Protein AF-A0A2W5FV38-F1 (afdb_monomer_lite)

Foldseek 3Di:
DDDDDDDDDDDDDDDDDDDDDPDDDPDDDDPPLPDFQQPLWLDRPFDFQWPDPQKGWGWTDDPRWIKIWIHGPRSFTQWIWIQDQQFIDTDPGTDHDPVQEAEEECPDPVVVQLVVLQVDVDPQQWRKHFTDDDQFWTWIFIGHVVRHTRHIYIHGHNDNDDDD

Radius of gyration: 24.37 Å; chains: 1; bounding box: 68×64×48 Å

pLDDT: mean 81.29, std 19.76, range [34.5, 98.69]

Secondary structure (DSSP, 8-state):
------------------------PPPPPPPGGG--TTTT-SS-SS----S-SSEEEEEEEETTEEEEEEEETTS-EEEEEEE-SS-EEEES-SSS-GGGEEEEETTSHHHHHHHHHHHS--S-SSEEEEEEE-SSEEEEEEE-TTS-EEEEEEEESS------

Structure (mmCIF, N/CA/C/O backbone):
data_AF-A0A2W5FV38-F1
#
_entry.id   AF-A0A2W5FV38-F1
#
loop_
_atom_site.group_PDB
_atom_site.id
_atom_site.type_symbol
_atom_site.label_atom_id
_atom_site.label_alt_id
_atom_site.label_comp_id
_atom_site.label_asym_id
_atom_site.label_entity_id
_atom_site.label_seq_id
_atom_site.pdbx_PDB_ins_code
_atom_site.Cartn_x
_atom_site.Cartn_y
_atom_site.Cartn_z
_atom_site.occupancy
_atom_site.B_iso_or_equiv
_atom_site.auth_seq_id
_atom_site.auth_comp_id
_atom_site.auth_asym_id
_atom_site.auth_atom_id
_atom_site.pdbx_PDB_model_num
ATOM 1 N N . MET A 1 1 ? 56.198 50.495 -21.316 1.00 38.91 1 MET A N 1
ATOM 2 C CA . MET A 1 1 ? 54.731 50.546 -21.166 1.00 38.91 1 MET A CA 1
ATOM 3 C C . MET A 1 1 ? 54.315 49.241 -20.490 1.00 38.91 1 MET A C 1
ATOM 5 O O . MET A 1 1 ? 54.453 48.222 -21.137 1.00 38.91 1 MET A O 1
ATOM 9 N N . PHE A 1 2 ? 53.984 49.297 -19.185 1.00 37.59 2 PHE A N 1
ATOM 10 C CA . PHE A 1 2 ? 53.065 48.418 -18.416 1.00 37.59 2 PHE A CA 1
ATOM 11 C C . PHE A 1 2 ? 53.156 46.868 -18.604 1.00 37.59 2 PHE A C 1
ATOM 13 O O . PHE A 1 2 ? 52.979 46.387 -19.708 1.00 37.59 2 PHE A O 1
ATOM 20 N N . HIS A 1 3 ? 53.371 45.976 -17.619 1.00 34.50 3 HIS A N 1
ATOM 21 C CA . HIS A 1 3 ? 52.948 45.906 -16.208 1.00 34.50 3 HIS A CA 1
ATOM 22 C C . HIS A 1 3 ? 53.857 44.990 -15.350 1.00 34.5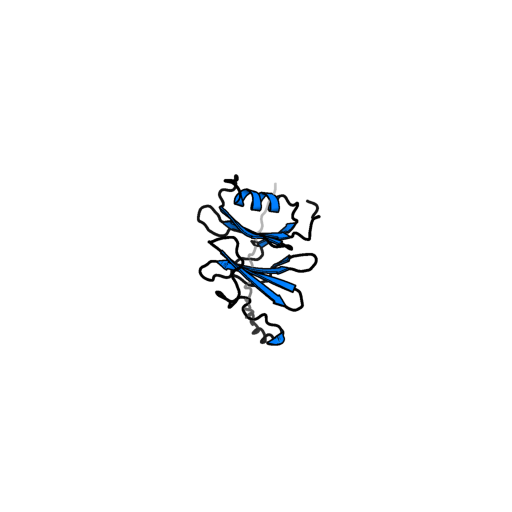0 3 HIS A C 1
ATOM 24 O O . HIS A 1 3 ? 54.508 44.074 -15.844 1.00 34.50 3 HIS A O 1
ATOM 30 N N . ARG A 1 4 ? 53.820 45.246 -14.036 1.00 45.25 4 ARG A N 1
ATOM 31 C CA . ARG A 1 4 ? 54.406 44.500 -12.909 1.00 45.25 4 ARG A CA 1
ATOM 32 C C . ARG A 1 4 ? 53.399 43.456 -12.393 1.00 45.25 4 ARG A C 1
ATOM 34 O O . ARG A 1 4 ? 52.224 43.787 -12.328 1.00 45.25 4 ARG A O 1
ATOM 41 N N . PHE A 1 5 ? 53.866 42.310 -11.897 1.00 41.94 5 PHE A N 1
ATOM 42 C CA . PHE A 1 5 ? 53.181 41.465 -10.894 1.00 41.94 5 PHE A CA 1
ATOM 43 C C . PHE A 1 5 ? 54.296 40.802 -10.057 1.00 41.94 5 PHE A C 1
ATOM 45 O O . PHE A 1 5 ? 55.012 39.957 -10.576 1.00 41.94 5 PHE A O 1
ATOM 52 N N . ALA A 1 6 ? 54.742 41.314 -8.902 1.00 43.03 6 ALA A N 1
ATOM 53 C CA . ALA A 1 6 ? 54.067 41.502 -7.609 1.00 43.03 6 ALA A CA 1
ATOM 54 C C . ALA A 1 6 ? 53.452 40.192 -7.088 1.00 43.03 6 ALA A C 1
ATOM 56 O O . ALA A 1 6 ? 52.459 39.709 -7.621 1.00 43.03 6 ALA A O 1
ATOM 57 N N . GLY A 1 7 ? 54.130 39.611 -6.095 1.00 40.19 7 GLY A N 1
ATOM 58 C CA . GLY A 1 7 ? 53.905 38.263 -5.591 1.00 40.19 7 GLY A CA 1
ATOM 59 C C . GLY A 1 7 ? 52.636 38.081 -4.766 1.00 40.19 7 GLY A C 1
ATOM 60 O O . GLY A 1 7 ? 51.985 39.036 -4.352 1.00 40.19 7 GLY A O 1
ATOM 61 N N . LEU A 1 8 ? 52.335 36.814 -4.494 1.00 41.38 8 LEU A N 1
ATOM 62 C CA . LEU A 1 8 ? 51.291 36.412 -3.570 1.00 41.38 8 LEU A CA 1
ATOM 63 C C . LEU A 1 8 ? 51.889 35.439 -2.548 1.00 41.38 8 LEU A C 1
ATOM 65 O O . LEU A 1 8 ? 52.277 34.321 -2.881 1.00 41.38 8 LEU A O 1
ATOM 69 N N . LEU A 1 9 ? 51.983 35.915 -1.305 1.00 45.41 9 LEU A N 1
ATOM 70 C CA . LEU A 1 9 ? 52.169 35.105 -0.106 1.00 45.41 9 LEU A CA 1
ATOM 71 C C . LEU A 1 9 ? 50.986 34.135 0.023 1.00 45.41 9 LEU A C 1
ATOM 73 O O . LEU A 1 9 ? 49.838 34.573 0.051 1.00 45.41 9 LEU A O 1
ATOM 77 N N . VAL A 1 10 ? 51.259 32.841 0.173 1.00 46.66 10 VAL A N 1
ATOM 78 C CA . VAL A 1 10 ? 50.261 31.859 0.614 1.00 46.66 10 VAL A CA 1
ATOM 79 C C . VAL A 1 10 ? 50.486 31.613 2.102 1.00 46.66 10 VAL A C 1
ATOM 81 O O . VAL A 1 10 ? 51.458 30.975 2.498 1.00 46.66 10 VAL A O 1
ATOM 84 N N . ALA A 1 11 ? 49.600 32.164 2.930 1.00 47.91 11 ALA A N 1
ATOM 85 C CA . ALA A 1 11 ? 49.527 31.856 4.351 1.00 47.91 11 ALA A CA 1
ATOM 86 C C . ALA A 1 11 ? 48.720 30.559 4.541 1.00 47.91 11 ALA A C 1
ATOM 88 O O . ALA A 1 11 ? 47.539 30.506 4.200 1.00 47.91 11 ALA A O 1
ATOM 89 N N . LEU A 1 12 ? 49.362 29.511 5.069 1.00 44.03 12 LEU A N 1
ATOM 90 C CA . LEU A 1 12 ? 48.689 28.287 5.511 1.00 44.03 12 LEU A CA 1
ATOM 91 C C . LEU A 1 12 ? 47.905 28.565 6.803 1.00 44.03 12 LEU A C 1
ATOM 93 O O . LEU A 1 12 ? 48.498 28.814 7.852 1.00 44.03 12 LEU A O 1
ATOM 97 N N . LEU A 1 13 ? 46.578 28.468 6.732 1.00 57.91 13 LEU A N 1
ATOM 98 C CA . LEU A 1 13 ? 45.684 28.432 7.888 1.00 57.91 13 LEU A CA 1
ATOM 99 C C . LEU A 1 13 ? 45.357 26.963 8.211 1.00 57.91 13 LEU A C 1
ATOM 101 O O . LEU A 1 13 ? 44.629 26.305 7.471 1.00 57.91 13 LEU A O 1
ATOM 105 N N . VAL A 1 14 ? 45.909 26.440 9.307 1.00 51.47 14 VAL A N 1
ATOM 106 C CA . VAL A 1 14 ? 45.596 25.098 9.824 1.00 51.47 14 VAL A CA 1
ATOM 107 C C . VAL A 1 14 ? 44.325 25.183 10.677 1.00 51.47 14 VAL A C 1
ATOM 109 O O . VAL A 1 14 ? 44.361 25.604 11.834 1.00 51.47 14 VAL A O 1
ATOM 112 N N . CYS A 1 15 ? 43.184 24.800 10.102 1.00 44.09 15 CYS A N 1
ATOM 113 C CA . CYS A 1 15 ? 41.926 24.654 10.837 1.00 44.09 15 CYS A CA 1
ATOM 114 C C . CYS A 1 15 ? 41.937 23.363 11.666 1.00 44.09 15 CYS A C 1
ATOM 116 O O . CYS A 1 15 ? 42.022 22.260 11.130 1.00 44.09 15 CYS A O 1
ATOM 118 N N . HIS A 1 16 ? 41.822 23.513 12.984 1.00 45.34 16 HIS A N 1
ATOM 119 C CA . HIS A 1 16 ? 41.646 22.420 13.933 1.00 45.34 16 HIS A CA 1
ATOM 120 C C . HIS A 1 16 ? 40.208 21.889 13.837 1.00 45.34 16 HIS A C 1
ATOM 122 O O . HIS A 1 16 ? 39.261 22.577 14.216 1.00 45.34 16 HIS A O 1
ATOM 128 N N . GLY A 1 17 ? 40.031 20.675 13.312 1.00 48.03 17 GLY A N 1
ATOM 129 C CA . GLY A 1 17 ? 38.730 20.008 13.256 1.00 48.03 17 GLY A CA 1
ATOM 130 C C . GLY A 1 17 ? 38.333 19.448 14.622 1.00 48.03 17 GLY A C 1
ATOM 131 O O . GLY A 1 17 ? 38.844 18.412 15.036 1.00 48.03 17 GLY A O 1
ATOM 132 N N . ALA A 1 18 ? 37.411 20.112 15.319 1.00 55.62 18 ALA A N 1
ATOM 133 C CA . ALA A 1 18 ? 36.721 19.526 16.464 1.00 55.62 18 ALA A CA 1
ATOM 134 C C . ALA A 1 18 ? 35.636 18.564 15.951 1.00 55.62 18 ALA A C 1
ATOM 136 O O . ALA A 1 18 ? 34.647 18.988 15.354 1.00 55.62 18 ALA A O 1
ATOM 137 N N . ALA A 1 19 ? 35.831 17.262 16.159 1.00 53.38 19 ALA A N 1
ATOM 138 C CA . ALA A 1 19 ? 34.822 16.250 15.876 1.00 53.38 19 ALA A CA 1
ATOM 139 C C . ALA A 1 19 ? 33.674 16.368 16.894 1.00 53.38 19 ALA A C 1
ATOM 141 O O . ALA A 1 19 ? 33.836 16.029 18.066 1.00 53.38 19 ALA A O 1
ATOM 142 N N . LEU A 1 20 ? 32.509 16.851 16.457 1.00 57.91 20 LEU A N 1
ATOM 143 C CA . LEU A 1 20 ? 31.278 16.767 17.241 1.00 57.91 20 LEU A CA 1
ATOM 144 C C . LEU A 1 20 ? 30.735 15.338 17.132 1.00 57.91 20 LEU A C 1
ATOM 146 O O . LEU A 1 20 ? 30.178 14.951 16.107 1.00 57.91 20 LEU A O 1
ATOM 150 N N . ALA A 1 21 ? 30.907 14.549 18.191 1.00 50.22 21 ALA A N 1
ATOM 151 C CA . ALA A 1 21 ? 30.219 13.275 18.341 1.00 50.22 21 ALA A CA 1
ATOM 152 C C . ALA A 1 21 ? 28.703 13.534 18.431 1.00 50.22 21 ALA A C 1
ATOM 154 O O . ALA A 1 21 ? 28.215 14.087 19.416 1.00 50.22 21 ALA A O 1
ATOM 155 N N . GLN A 1 22 ? 27.952 13.161 17.393 1.00 52.34 22 GLN A N 1
ATOM 156 C CA . GLN A 1 22 ? 26.490 13.187 17.413 1.00 52.34 22 GLN A CA 1
ATOM 157 C C . GLN A 1 22 ? 25.994 12.103 18.378 1.00 52.34 22 GLN A C 1
ATOM 159 O O . GLN A 1 22 ? 26.038 10.913 18.077 1.00 52.34 22 GLN A O 1
ATOM 164 N N . GLN A 1 23 ? 25.538 12.517 19.560 1.00 52.28 23 GLN A N 1
ATOM 165 C CA . GLN A 1 23 ? 24.845 11.641 20.500 1.00 52.28 23 GLN A CA 1
ATOM 166 C C . GLN A 1 23 ? 23.485 11.251 19.912 1.00 52.28 23 GLN A C 1
ATOM 168 O O . GLN A 1 23 ? 22.560 12.058 19.862 1.00 52.28 23 GLN A O 1
ATOM 173 N N . SER A 1 24 ? 23.345 10.001 19.479 1.00 62.03 24 SER A N 1
ATOM 174 C CA . SER A 1 24 ? 22.039 9.398 19.222 1.00 62.03 24 SER A CA 1
ATOM 175 C C . SER A 1 24 ? 21.343 9.157 20.563 1.00 62.03 24 SER A C 1
ATOM 177 O O . SER A 1 24 ? 21.722 8.247 21.304 1.00 62.03 24 SER A O 1
ATOM 179 N N . SER A 1 25 ? 20.350 9.973 20.914 1.00 68.94 25 SER A N 1
ATOM 180 C CA . SER A 1 25 ? 19.489 9.674 22.060 1.00 68.94 25 SER A CA 1
ATOM 181 C C . SER A 1 25 ? 18.699 8.387 21.782 1.00 68.94 25 SER A C 1
ATOM 183 O O . SER A 1 25 ? 18.132 8.262 20.693 1.00 68.94 25 SER A O 1
ATOM 185 N N . PRO A 1 26 ? 18.625 7.430 22.725 1.00 61.47 26 PRO A N 1
ATOM 186 C CA . PRO A 1 26 ? 17.725 6.296 22.570 1.00 61.47 26 PRO A CA 1
ATOM 187 C C . PRO A 1 26 ? 16.281 6.813 22.545 1.00 61.47 26 PRO A C 1
ATOM 189 O O . PRO A 1 26 ? 15.885 7.593 23.415 1.00 61.47 26 PRO A O 1
ATOM 192 N N . LEU A 1 27 ? 15.493 6.397 21.547 1.00 67.81 27 LEU A N 1
ATOM 193 C CA . LEU A 1 27 ? 14.051 6.644 21.546 1.00 67.81 27 LEU A CA 1
ATOM 194 C C . LEU A 1 27 ? 13.464 6.030 22.825 1.00 67.81 27 LEU A C 1
ATOM 196 O O . LEU A 1 27 ? 13.622 4.834 23.073 1.00 67.81 27 LEU A O 1
ATOM 200 N N . ALA A 1 28 ? 12.796 6.850 23.638 1.00 69.81 28 ALA A N 1
ATOM 201 C CA . ALA A 1 28 ? 12.066 6.366 24.802 1.00 69.81 28 ALA A CA 1
ATOM 202 C C . ALA A 1 28 ? 11.016 5.317 24.372 1.00 69.81 28 ALA A C 1
ATOM 204 O O . ALA A 1 28 ? 10.413 5.476 23.303 1.00 69.81 28 ALA A O 1
ATOM 205 N N . PRO A 1 29 ? 10.759 4.268 25.179 1.00 64.19 29 PRO A N 1
ATOM 206 C CA . PRO A 1 29 ? 9.732 3.281 24.868 1.00 64.19 29 PRO A CA 1
ATOM 207 C C . PRO A 1 29 ? 8.372 3.954 24.650 1.00 64.19 29 PRO A C 1
ATOM 209 O O . PRO A 1 29 ? 7.879 4.686 25.511 1.00 64.19 29 PRO A O 1
ATOM 212 N N . VAL A 1 30 ? 7.757 3.708 23.492 1.00 61.72 30 VAL A N 1
ATOM 213 C CA . VAL A 1 30 ? 6.392 4.161 23.212 1.00 61.72 30 VAL A CA 1
ATOM 214 C C . VAL A 1 30 ? 5.444 3.394 24.148 1.00 61.72 30 VAL A C 1
ATOM 216 O O . VAL A 1 30 ? 5.518 2.165 24.186 1.00 61.72 30 VAL A O 1
ATOM 219 N N . PRO A 1 31 ? 4.561 4.069 24.913 1.00 61.84 31 PRO A N 1
ATOM 220 C CA . PRO A 1 31 ? 3.597 3.394 25.781 1.00 61.84 31 PRO A CA 1
ATOM 221 C C . PRO A 1 31 ? 2.793 2.341 25.007 1.00 61.84 31 PRO A C 1
ATOM 223 O O . PRO A 1 31 ? 2.376 2.612 23.882 1.00 61.84 31 PRO A O 1
ATOM 226 N N . ALA A 1 32 ? 2.541 1.170 25.603 1.00 61.38 3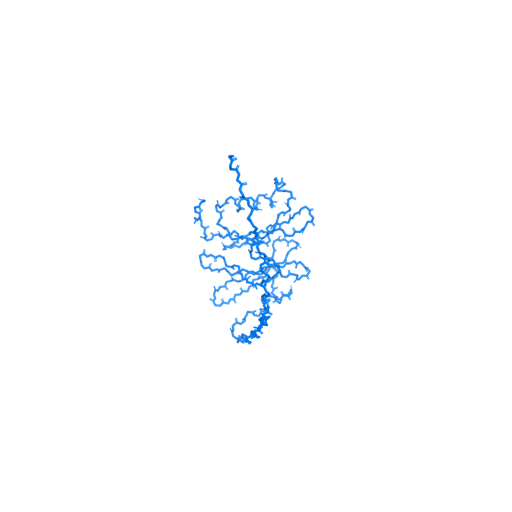2 ALA A N 1
ATOM 227 C CA . ALA A 1 32 ? 1.851 0.051 24.942 1.00 61.38 32 ALA A CA 1
ATOM 228 C C . ALA A 1 32 ? 0.456 0.423 24.401 1.00 61.38 32 ALA A C 1
ATOM 230 O O . ALA A 1 32 ? 0.031 -0.094 23.376 1.00 61.38 32 ALA A O 1
ATOM 231 N N . ASP A 1 33 ? -0.215 1.383 25.039 1.00 68.75 33 ASP A N 1
ATOM 232 C CA . ASP A 1 33 ? -1.497 1.932 24.585 1.00 68.75 33 ASP A CA 1
ATOM 233 C C . ASP A 1 33 ? -1.390 2.704 23.257 1.00 68.75 33 ASP A C 1
ATOM 235 O O . ASP A 1 33 ? -2.369 2.894 22.550 1.00 68.75 33 ASP A O 1
ATOM 239 N N . ARG A 1 34 ? -0.189 3.116 22.836 1.00 71.75 34 ARG A N 1
ATOM 240 C CA . ARG A 1 34 ? 0.024 3.804 21.555 1.00 71.75 34 ARG A CA 1
ATOM 241 C C . ARG A 1 34 ? 0.393 2.878 20.401 1.00 71.75 34 ARG A C 1
ATOM 243 O O . ARG A 1 34 ? 0.262 3.307 19.259 1.00 71.75 34 ARG A O 1
ATOM 250 N N . THR A 1 35 ? 0.733 1.612 20.633 1.00 84.56 35 THR A N 1
ATOM 251 C CA . THR A 1 35 ? 1.092 0.690 19.542 1.00 84.56 35 THR A CA 1
ATOM 252 C C . THR A 1 35 ? -0.141 0.063 18.880 1.00 84.56 35 THR A C 1
ATOM 254 O O . THR A 1 35 ? -1.230 0.010 19.457 1.00 84.56 35 THR A O 1
ATOM 257 N N . ILE A 1 36 ? 0.009 -0.363 17.625 1.00 93.38 36 ILE A N 1
ATOM 258 C CA . ILE A 1 36 ? -0.974 -1.177 16.900 1.00 93.38 36 ILE A CA 1
ATOM 259 C C . ILE A 1 36 ? -0.365 -2.574 16.809 1.00 93.38 36 ILE A C 1
ATOM 261 O O . ILE A 1 36 ? 0.642 -2.761 16.130 1.00 93.38 36 ILE A O 1
ATOM 265 N N . ARG A 1 37 ? -0.929 -3.546 17.532 1.00 93.81 37 ARG A N 1
ATOM 266 C CA . ARG A 1 37 ? -0.415 -4.926 17.556 1.00 93.81 37 ARG A CA 1
ATOM 267 C C . ARG A 1 37 ? -0.372 -5.497 16.131 1.00 93.81 37 ARG A C 1
ATOM 269 O O . ARG A 1 37 ? -1.370 -5.416 15.420 1.00 93.81 37 ARG A O 1
ATOM 276 N N . GLY A 1 38 ? 0.757 -6.084 15.735 1.00 95.62 38 GLY A N 1
ATOM 277 C CA . GLY A 1 38 ? 0.963 -6.631 14.391 1.00 95.62 38 GLY A CA 1
ATOM 278 C C . GLY A 1 38 ? 1.466 -5.627 13.350 1.00 95.62 38 GLY A C 1
ATOM 279 O O . GLY A 1 38 ? 2.053 -6.033 12.350 1.00 95.62 38 GLY A O 1
ATOM 280 N N . LEU A 1 39 ? 1.278 -4.320 13.556 1.00 97.38 39 LEU A N 1
ATOM 281 C CA . LEU A 1 39 ? 1.721 -3.324 12.583 1.00 97.38 39 LEU A CA 1
ATOM 282 C C . LEU A 1 39 ? 3.253 -3.249 12.556 1.00 97.38 39 LEU A C 1
ATOM 284 O O . LEU A 1 39 ? 3.898 -3.073 13.586 1.00 97.38 39 LEU A O 1
ATOM 288 N N . GLY A 1 40 ? 3.827 -3.352 11.362 1.00 97.06 40 GLY A N 1
ATOM 289 C CA . GLY A 1 40 ? 5.266 -3.429 11.125 1.00 97.06 40 GLY A CA 1
ATOM 290 C C . GLY A 1 40 ? 5.845 -4.843 11.217 1.00 97.06 40 GLY A C 1
ATOM 291 O O . GLY A 1 40 ? 7.023 -5.020 10.918 1.00 97.06 40 GLY A O 1
ATOM 292 N N . GLU A 1 41 ? 5.056 -5.856 11.587 1.00 98.31 41 GLU A N 1
ATOM 293 C CA . GLU A 1 41 ? 5.515 -7.248 11.592 1.00 98.31 41 GLU A CA 1
ATOM 294 C C . GLU A 1 41 ? 5.544 -7.830 10.169 1.00 98.31 41 GLU A C 1
ATOM 296 O O . GLU A 1 41 ? 4.728 -7.483 9.311 1.00 98.31 41 GLU A O 1
ATOM 301 N N . SER A 1 42 ? 6.470 -8.757 9.912 1.00 98.12 42 SER A N 1
ATOM 302 C CA . SER A 1 42 ? 6.606 -9.428 8.612 1.00 98.12 42 SER A CA 1
ATOM 303 C C . SER A 1 42 ? 5.415 -10.320 8.252 1.00 98.12 42 SER A C 1
ATOM 305 O O . SER A 1 42 ? 4.979 -10.345 7.101 1.00 98.12 42 SER A O 1
ATOM 307 N N . PHE A 1 43 ? 4.871 -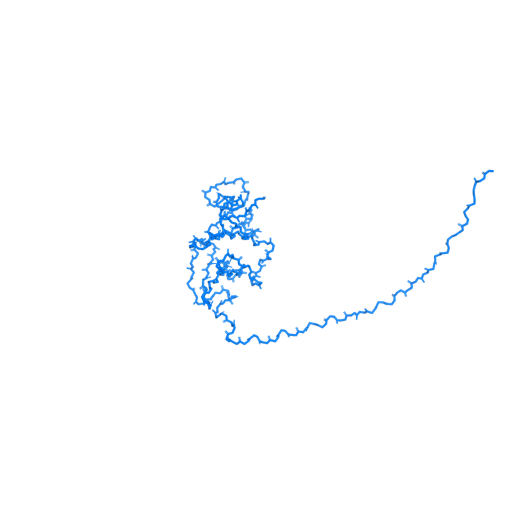11.026 9.243 1.00 97.62 43 PHE A N 1
ATOM 308 C CA . PHE A 1 43 ? 3.735 -11.938 9.098 1.00 97.62 43 PHE A CA 1
ATOM 309 C C . PHE A 1 43 ? 2.778 -11.743 10.277 1.00 97.62 43 PHE A C 1
ATOM 311 O O . PHE A 1 43 ? 2.756 -12.559 11.199 1.00 97.62 43 PHE A O 1
ATOM 318 N N . PRO A 1 44 ? 2.028 -10.630 10.298 1.00 97.69 44 PRO A N 1
ATOM 319 C CA . PRO A 1 44 ? 1.119 -10.353 11.395 1.00 97.69 44 PRO A CA 1
ATOM 320 C C . PRO A 1 44 ? 0.013 -11.407 11.456 1.00 97.69 44 PRO A C 1
ATOM 322 O O . PRO A 1 44 ? -0.401 -11.959 10.436 1.00 97.69 44 PRO A O 1
ATOM 325 N N . ALA A 1 45 ? -0.548 -11.617 12.647 1.00 96.50 45 ALA A N 1
ATOM 326 C CA . ALA A 1 45 ? -1.763 -12.411 12.844 1.00 96.50 45 ALA A CA 1
ATOM 327 C C . ALA A 1 45 ? -3.022 -11.663 12.338 1.00 96.50 45 ALA A C 1
ATOM 329 O O . ALA A 1 45 ? -3.988 -11.459 13.071 1.00 96.50 45 ALA A O 1
ATOM 330 N N . ALA A 1 46 ? -2.989 -11.216 11.082 1.00 96.31 46 ALA A N 1
ATOM 331 C CA . ALA A 1 46 ? -4.042 -10.498 10.380 1.00 96.31 46 ALA A CA 1
ATOM 332 C C . ALA A 1 46 ? -4.328 -11.180 9.035 1.00 96.31 46 ALA A C 1
ATOM 334 O O . ALA A 1 46 ? -3.463 -11.811 8.430 1.00 96.31 46 ALA A O 1
ATOM 335 N N . ARG A 1 47 ? -5.560 -11.049 8.537 1.00 97.56 47 ARG A N 1
ATOM 336 C CA . ARG A 1 47 ? -5.946 -11.620 7.241 1.00 97.56 47 ARG A CA 1
ATOM 337 C C . ARG A 1 47 ? -5.225 -10.887 6.106 1.00 97.56 47 ARG A C 1
ATOM 339 O O . ARG A 1 47 ? -5.341 -9.667 6.016 1.00 97.56 47 ARG A O 1
ATOM 346 N N . ASN A 1 48 ? -4.575 -11.630 5.207 1.00 98.25 48 ASN A N 1
ATOM 347 C CA . ASN A 1 48 ? -4.119 -11.081 3.931 1.00 98.25 48 ASN A CA 1
ATOM 348 C C . ASN A 1 48 ? -5.342 -10.717 3.068 1.00 98.25 48 ASN A C 1
ATOM 350 O O . ASN A 1 48 ? -6.179 -11.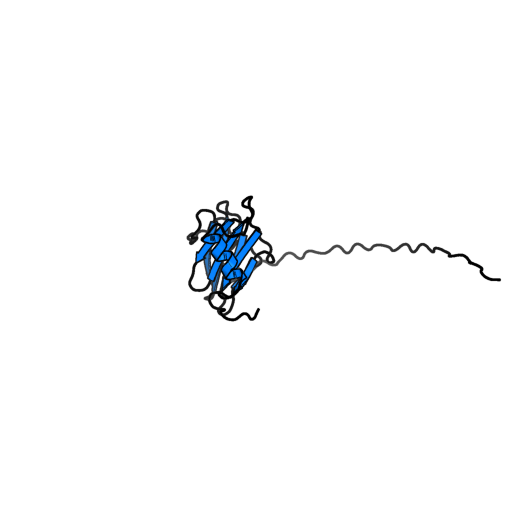572 2.768 1.00 98.25 48 ASN A O 1
ATOM 354 N N . ILE A 1 49 ? -5.461 -9.442 2.709 1.00 98.38 49 ILE A N 1
ATOM 355 C CA . ILE A 1 49 ? -6.540 -8.883 1.885 1.00 98.38 49 ILE A CA 1
ATOM 356 C C . ILE A 1 49 ? -6.059 -8.462 0.489 1.00 98.38 49 ILE A C 1
ATOM 358 O O . ILE A 1 49 ? -6.763 -7.722 -0.196 1.00 98.38 49 ILE A O 1
ATOM 362 N N . SER A 1 50 ? -4.866 -8.907 0.089 1.00 98.31 50 SER A N 1
ATOM 363 C CA . SER A 1 50 ? -4.283 -8.602 -1.215 1.00 98.31 50 SER A CA 1
ATOM 364 C C . SER A 1 50 ? -5.108 -9.177 -2.368 1.00 98.31 50 SER A C 1
ATOM 366 O O . SER A 1 50 ? -5.670 -10.268 -2.265 1.00 98.31 50 SER A O 1
ATOM 368 N N . LEU A 1 51 ? -5.139 -8.443 -3.479 1.00 97.06 51 LEU A N 1
ATOM 369 C CA . LEU A 1 51 ? -5.645 -8.895 -4.778 1.00 97.06 51 LEU A CA 1
ATOM 370 C C . LEU A 1 51 ? -4.541 -9.502 -5.659 1.00 97.06 51 LEU A C 1
ATOM 372 O O . LEU A 1 51 ? -4.845 -10.103 -6.686 1.00 97.06 51 LEU A O 1
ATOM 376 N N . SER A 1 52 ? -3.272 -9.354 -5.265 1.00 95.12 52 SER A N 1
ATOM 377 C CA . SER A 1 52 ? -2.122 -9.929 -5.963 1.00 95.12 52 SER A CA 1
ATOM 378 C C . SER A 1 52 ? -1.642 -11.205 -5.275 1.00 95.12 52 SER A C 1
ATOM 380 O O . SER A 1 52 ? -1.619 -11.287 -4.045 1.00 95.12 52 SER A O 1
ATOM 382 N N . ALA A 1 53 ? -1.205 -12.174 -6.081 1.00 93.62 53 ALA A N 1
ATOM 383 C CA . ALA A 1 53 ? -0.531 -13.374 -5.602 1.00 93.62 53 ALA A CA 1
ATOM 384 C C . ALA A 1 53 ? 0.905 -13.103 -5.120 1.00 93.62 53 ALA A C 1
ATOM 386 O O . ALA A 1 53 ? 1.404 -13.893 -4.332 1.00 93.62 53 ALA A O 1
ATOM 387 N N . ASP A 1 54 ? 1.536 -11.998 -5.536 1.00 93.94 54 ASP A N 1
ATOM 388 C CA . ASP A 1 54 ? 2.954 -11.682 -5.278 1.00 93.94 54 ASP A CA 1
ATOM 389 C C . ASP A 1 54 ? 3.165 -10.754 -4.070 1.00 93.94 54 ASP A C 1
ATOM 391 O O . ASP A 1 54 ? 4.294 -10.491 -3.640 1.00 93.94 54 ASP A O 1
ATOM 395 N N . PHE A 1 55 ? 2.069 -10.251 -3.499 1.00 97.69 55 PHE A N 1
ATOM 396 C CA . PHE A 1 55 ? 2.079 -9.314 -2.384 1.00 97.69 55 PHE A CA 1
ATOM 397 C C . PHE A 1 55 ? 1.046 -9.696 -1.332 1.00 97.69 55 PHE A C 1
ATOM 399 O O . PHE A 1 55 ? 0.004 -10.280 -1.627 1.00 97.69 55 PHE A O 1
ATOM 406 N N . ALA A 1 56 ? 1.316 -9.303 -0.094 1.00 98.56 56 ALA A N 1
ATOM 407 C CA . ALA A 1 56 ? 0.355 -9.365 0.990 1.00 98.56 56 ALA A CA 1
ATOM 408 C C . ALA A 1 56 ? -0.042 -7.952 1.415 1.00 98.56 56 ALA A C 1
ATOM 410 O O . ALA A 1 56 ? 0.788 -7.045 1.467 1.00 98.56 56 ALA A O 1
ATOM 411 N N . VAL A 1 57 ? -1.316 -7.771 1.743 1.00 98.69 57 VAL A N 1
ATOM 412 C CA . VAL A 1 57 ? -1.830 -6.525 2.310 1.00 98.69 57 VAL A CA 1
ATOM 413 C C . VAL A 1 57 ? -2.551 -6.870 3.598 1.00 98.69 57 VAL A C 1
ATOM 415 O O . VAL A 1 57 ? -3.380 -7.777 3.616 1.00 98.69 57 VAL A O 1
ATOM 418 N N . TYR A 1 58 ? -2.251 -6.149 4.671 1.00 98.69 58 TYR A N 1
ATOM 419 C CA . TYR A 1 58 ? -2.879 -6.330 5.975 1.00 98.69 58 TYR A CA 1
ATOM 420 C C . TYR A 1 58 ? -3.535 -5.028 6.411 1.00 98.69 58 TYR A C 1
ATOM 422 O O . TYR A 1 58 ? -2.965 -3.952 6.231 1.00 98.69 58 TYR A O 1
ATOM 430 N N . ARG A 1 59 ? -4.729 -5.133 6.996 1.00 98.12 59 ARG A N 1
ATOM 431 C CA . ARG A 1 59 ? -5.445 -3.993 7.569 1.00 98.12 59 ARG A CA 1
ATOM 432 C C . ARG A 1 59 ? -5.443 -4.068 9.086 1.00 98.12 59 ARG A C 1
ATOM 434 O O . ARG A 1 59 ? -5.801 -5.099 9.652 1.00 98.12 59 ARG A O 1
ATOM 441 N N . PHE A 1 60 ? -5.143 -2.940 9.709 1.00 97.69 60 PHE A N 1
ATOM 442 C CA . PHE A 1 60 ? -5.285 -2.712 11.139 1.00 97.69 60 PHE A CA 1
ATOM 443 C C . PHE A 1 60 ? -6.167 -1.490 11.359 1.00 97.69 60 PHE A C 1
ATOM 445 O O . PHE A 1 60 ? -6.147 -0.574 10.545 1.00 97.69 60 PHE A O 1
ATOM 452 N N . THR A 1 61 ? -6.907 -1.453 12.460 1.00 95.25 61 THR A N 1
ATOM 453 C CA . THR A 1 61 ? -7.758 -0.308 12.795 1.00 95.25 61 THR A CA 1
ATOM 454 C C . THR A 1 61 ? -7.414 0.158 14.198 1.00 95.25 61 THR A C 1
ATOM 456 O O . THR A 1 61 ? -7.300 -0.655 15.118 1.00 95.25 61 THR A O 1
ATOM 459 N N . LYS A 1 62 ? -7.245 1.467 14.365 1.00 93.50 62 LYS A N 1
ATOM 460 C CA . LYS A 1 62 ? -7.041 2.096 15.669 1.00 93.50 62 LYS A CA 1
ATOM 461 C C . LYS A 1 62 ? -7.636 3.493 15.663 1.00 93.50 62 LYS A C 1
ATOM 463 O O . LYS A 1 62 ? -7.472 4.219 14.691 1.00 93.50 62 LYS A O 1
ATOM 468 N N . ASP A 1 63 ? -8.357 3.833 16.727 1.00 91.44 63 ASP A N 1
ATOM 469 C CA . ASP A 1 63 ? -8.997 5.143 16.907 1.00 91.44 63 ASP A CA 1
ATOM 470 C C . ASP A 1 63 ? -9.888 5.560 15.717 1.00 91.44 63 ASP A C 1
ATOM 472 O O . ASP A 1 63 ? -10.019 6.735 15.388 1.00 91.44 63 ASP A O 1
ATOM 476 N N . GLY A 1 64 ? -10.498 4.574 15.045 1.00 90.38 64 GLY A N 1
ATOM 477 C CA . GLY A 1 64 ? -11.344 4.781 13.865 1.00 90.38 64 GLY A CA 1
ATOM 478 C C . GLY A 1 64 ? -10.591 5.039 12.553 1.00 90.38 64 GLY A C 1
ATOM 479 O O . GLY A 1 64 ? -11.240 5.280 11.538 1.00 90.38 64 GLY A O 1
ATOM 480 N N . LEU A 1 65 ? -9.255 4.978 12.548 1.00 92.12 65 LEU A N 1
ATOM 481 C CA . LEU A 1 65 ? -8.431 5.053 11.343 1.00 92.12 65 LEU A CA 1
ATOM 482 C C . LEU A 1 65 ? -8.013 3.653 10.895 1.00 92.12 65 LEU A C 1
ATOM 484 O O . LEU A 1 65 ? -7.590 2.827 11.709 1.00 92.12 65 LEU A O 1
ATOM 488 N N . ASP A 1 66 ? -8.078 3.423 9.587 1.00 95.81 66 ASP A N 1
ATOM 489 C CA . ASP A 1 66 ? -7.555 2.213 8.963 1.00 95.81 66 ASP A CA 1
ATOM 490 C C . ASP A 1 66 ? -6.094 2.409 8.554 1.00 95.81 66 ASP A C 1
ATOM 492 O O . ASP A 1 66 ? -5.709 3.426 7.975 1.00 95.81 66 ASP A O 1
ATOM 496 N N . TYR A 1 67 ? -5.289 1.389 8.817 1.00 97.75 67 TYR A N 1
ATOM 497 C CA . TYR A 1 67 ? -3.885 1.307 8.462 1.00 97.75 67 TYR A CA 1
ATOM 498 C C . TYR A 1 67 ? -3.695 0.133 7.516 1.00 97.75 67 TYR A C 1
ATOM 500 O O . TYR A 1 67 ? -4.059 -0.996 7.850 1.00 97.75 67 TYR A O 1
ATOM 508 N N . LEU A 1 68 ? -3.126 0.390 6.343 1.00 98.44 68 LEU A N 1
ATOM 509 C CA . LEU A 1 68 ? -2.817 -0.634 5.355 1.00 98.44 68 LEU A CA 1
ATOM 510 C C . LEU A 1 68 ? -1.316 -0.839 5.293 1.00 98.44 68 LEU A C 1
ATOM 512 O O . LEU A 1 68 ? -0.567 0.074 4.957 1.00 98.44 68 LEU A O 1
ATOM 516 N N . GLN A 1 69 ? -0.889 -2.051 5.601 1.00 98.62 69 GLN A N 1
ATOM 517 C CA . GLN A 1 69 ? 0.489 -2.478 5.470 1.00 98.62 69 GLN A CA 1
ATOM 518 C C . GLN A 1 69 ? 0.629 -3.341 4.220 1.00 98.62 69 GLN A C 1
ATOM 520 O O . GLN A 1 69 ? -0.129 -4.293 4.046 1.00 98.62 69 GLN A O 1
ATOM 525 N N . VAL A 1 70 ? 1.610 -3.024 3.377 1.00 98.69 70 VAL A N 1
ATOM 526 C CA . VAL A 1 70 ? 1.928 -3.788 2.167 1.00 98.69 70 VAL A CA 1
ATOM 527 C C . VAL A 1 70 ? 3.237 -4.532 2.385 1.00 98.69 70 VAL A C 1
ATOM 529 O O . VAL A 1 70 ? 4.259 -3.911 2.684 1.00 98.69 70 VAL A O 1
ATOM 532 N N . ASN A 1 71 ? 3.217 -5.846 2.190 1.00 98.44 71 ASN A N 1
ATOM 533 C CA . ASN A 1 71 ? 4.376 -6.721 2.308 1.00 98.44 71 ASN A CA 1
ATOM 534 C C . ASN A 1 71 ? 4.631 -7.465 0.995 1.00 98.44 71 ASN A C 1
ATOM 536 O O . ASN A 1 71 ? 3.713 -7.739 0.220 1.00 98.44 71 ASN A O 1
ATOM 540 N N . ARG A 1 72 ? 5.881 -7.876 0.793 1.00 96.81 72 ARG A N 1
ATOM 541 C CA . ARG A 1 72 ? 6.201 -9.016 -0.075 1.00 96.81 72 ARG A CA 1
ATOM 542 C C . ARG A 1 72 ? 5.818 -10.333 0.604 1.00 96.81 72 ARG A C 1
ATOM 544 O O . ARG A 1 72 ? 5.686 -10.385 1.827 1.00 96.81 72 ARG A O 1
ATOM 551 N N . LEU A 1 73 ? 5.687 -11.407 -0.178 1.00 96.00 73 LEU A N 1
ATOM 552 C CA . LEU A 1 73 ? 5.395 -12.744 0.362 1.00 96.00 73 LEU A CA 1
ATOM 553 C C . LEU A 1 73 ? 6.488 -13.289 1.290 1.00 96.00 73 LEU A C 1
ATOM 555 O O . LEU A 1 73 ? 6.193 -14.108 2.153 1.00 96.00 73 LEU A O 1
ATOM 559 N N . ASP A 1 74 ? 7.731 -12.828 1.137 1.00 96.44 74 ASP A N 1
ATOM 560 C CA . ASP A 1 74 ? 8.849 -13.179 2.024 1.00 96.44 74 ASP A CA 1
ATOM 561 C C . ASP A 1 74 ? 8.791 -12.474 3.393 1.00 96.44 74 ASP A C 1
ATOM 563 O O . ASP A 1 74 ? 9.651 -12.693 4.244 1.00 96.44 74 ASP A O 1
ATOM 567 N N . GLY A 1 75 ? 7.770 -11.641 3.623 1.00 96.94 75 GLY A N 1
ATOM 568 C CA . GLY A 1 75 ? 7.571 -10.912 4.869 1.00 96.94 75 GLY A CA 1
ATOM 569 C C . GLY A 1 75 ? 8.262 -9.550 4.913 1.00 96.94 75 GLY A C 1
ATOM 570 O O . GLY A 1 75 ? 8.181 -8.858 5.929 1.00 96.94 75 GLY A O 1
ATOM 571 N N . THR A 1 76 ? 8.915 -9.112 3.834 1.00 98.00 76 THR A N 1
ATOM 572 C CA . THR A 1 76 ? 9.460 -7.754 3.755 1.00 98.00 76 THR A CA 1
ATOM 573 C C . THR A 1 76 ? 8.323 -6.739 3.782 1.00 98.00 76 THR A C 1
ATOM 575 O O . THR A 1 76 ? 7.539 -6.652 2.834 1.00 98.00 76 THR A O 1
ATOM 578 N N . VAL A 1 77 ? 8.257 -5.927 4.839 1.00 98.44 77 VAL A N 1
ATOM 579 C CA . VAL A 1 77 ? 7.334 -4.788 4.921 1.00 98.44 77 VAL A CA 1
ATOM 580 C C . VAL A 1 77 ? 7.816 -3.707 3.961 1.00 98.44 77 VAL A C 1
ATOM 582 O O . VAL A 1 77 ? 8.923 -3.185 4.103 1.00 98.44 77 VAL A O 1
ATOM 585 N N . LEU A 1 78 ? 7.008 -3.377 2.958 1.00 98.12 78 LEU A N 1
ATOM 586 C CA . LEU A 1 78 ? 7.346 -2.364 1.962 1.00 98.12 78 LEU A CA 1
ATOM 587 C C . LEU A 1 78 ? 6.992 -0.977 2.473 1.00 98.12 78 LEU A C 1
ATOM 589 O O . LEU A 1 78 ? 7.847 -0.100 2.513 1.00 98.12 78 LEU A O 1
ATOM 593 N N . THR A 1 79 ? 5.737 -0.791 2.872 1.00 98.44 79 THR A N 1
ATOM 594 C CA . THR A 1 79 ? 5.228 0.488 3.363 1.00 98.44 79 THR A CA 1
ATOM 595 C C . THR A 1 79 ? 3.979 0.283 4.215 1.00 98.44 79 THR A C 1
ATOM 597 O O . THR A 1 79 ? 3.286 -0.733 4.089 1.00 98.44 79 THR A O 1
ATOM 600 N N . VAL A 1 80 ? 3.680 1.267 5.059 1.00 98.31 80 VAL A N 1
ATOM 601 C CA . VAL A 1 80 ? 2.431 1.362 5.811 1.00 98.31 80 VAL A CA 1
ATOM 602 C C . VAL A 1 80 ? 1.768 2.703 5.525 1.00 98.31 80 VAL A C 1
ATOM 604 O O . VAL A 1 80 ? 2.414 3.749 5.547 1.00 98.31 80 VAL A O 1
ATOM 607 N N . LEU A 1 81 ? 0.460 2.670 5.299 1.00 96.94 81 LEU A N 1
ATOM 608 C CA . LEU A 1 81 ? -0.382 3.828 5.033 1.00 96.94 81 LEU A CA 1
ATOM 609 C C . LEU A 1 81 ? -1.400 3.985 6.154 1.00 96.94 81 LEU A C 1
ATOM 611 O O . LEU A 1 81 ? -2.020 3.002 6.543 1.00 96.94 81 LEU A O 1
ATOM 615 N N . ALA A 1 82 ? -1.627 5.208 6.617 1.00 95.88 82 ALA A N 1
ATOM 616 C CA . ALA A 1 82 ? -2.798 5.563 7.408 1.00 95.88 82 ALA A CA 1
ATOM 617 C C . ALA A 1 82 ? -3.839 6.221 6.494 1.00 95.88 82 ALA A C 1
ATOM 619 O O . ALA A 1 82 ? -3.547 7.217 5.833 1.00 95.88 82 ALA A O 1
ATOM 620 N N . LEU A 1 83 ? -5.051 5.674 6.448 1.00 93.50 83 LEU A N 1
ATOM 621 C CA . LEU A 1 83 ? -6.165 6.204 5.668 1.00 93.50 83 LEU A CA 1
ATOM 622 C C . LEU A 1 83 ? -6.945 7.214 6.514 1.00 93.50 83 LEU A C 1
ATOM 624 O O . LEU A 1 83 ? -7.875 6.859 7.238 1.00 93.50 83 LEU A O 1
ATOM 628 N N . ALA A 1 84 ? -6.565 8.487 6.434 1.00 86.75 84 ALA A N 1
ATOM 629 C CA . ALA A 1 84 ? -7.308 9.559 7.079 1.00 86.75 84 ALA A CA 1
ATOM 630 C C . ALA A 1 84 ? -8.553 9.950 6.257 1.00 86.75 84 ALA A C 1
ATOM 632 O O . ALA A 1 84 ? -8.786 9.505 5.130 1.00 86.75 84 ALA A O 1
ATOM 633 N N . THR A 1 85 ? -9.392 10.814 6.827 1.00 78.19 85 THR A N 1
ATOM 634 C CA . THR A 1 85 ? -10.670 11.219 6.217 1.00 78.19 85 THR A CA 1
ATOM 635 C C . THR A 1 85 ? -10.501 11.932 4.878 1.00 78.19 85 THR A C 1
ATOM 637 O O . THR A 1 85 ? -11.354 11.799 4.007 1.00 78.19 85 THR A O 1
ATOM 640 N N . LYS A 1 86 ? -9.421 12.702 4.712 1.00 79.31 86 LYS A N 1
ATOM 641 C CA . LYS A 1 86 ? -9.157 13.475 3.490 1.00 79.31 86 LYS A CA 1
ATOM 642 C C . LYS A 1 86 ? -8.013 12.903 2.665 1.00 79.31 86 LYS A C 1
ATOM 644 O O . LYS A 1 86 ? -8.063 12.986 1.441 1.00 79.31 86 LYS A O 1
ATOM 649 N N . ASP A 1 87 ? -7.011 12.319 3.320 1.00 84.50 87 ASP A N 1
ATOM 650 C CA . ASP A 1 87 ? -5.832 11.812 2.629 1.00 84.50 87 ASP A CA 1
ATOM 651 C C . ASP A 1 87 ? -5.275 10.503 3.175 1.00 84.50 87 ASP A C 1
ATOM 653 O O . ASP A 1 87 ? -5.596 10.102 4.292 1.00 84.50 87 ASP A O 1
ATOM 657 N N . ALA A 1 88 ? -4.433 9.848 2.379 1.00 91.56 88 ALA A N 1
ATOM 658 C CA . ALA A 1 88 ? -3.584 8.768 2.856 1.00 91.56 88 ALA A CA 1
ATOM 659 C C . ALA A 1 88 ? -2.226 9.339 3.283 1.00 91.56 88 ALA A C 1
ATOM 661 O O . ALA A 1 88 ? -1.603 10.107 2.553 1.00 91.56 88 ALA A O 1
ATOM 662 N N . LEU A 1 89 ? -1.754 8.951 4.464 1.00 93.44 89 LEU A N 1
ATOM 663 C CA . LEU A 1 89 ? -0.444 9.328 4.982 1.00 93.44 89 LEU A CA 1
ATOM 664 C C . LEU A 1 89 ? 0.491 8.122 4.945 1.00 93.44 89 LEU A C 1
ATOM 666 O O . LEU A 1 89 ? 0.158 7.065 5.476 1.00 93.44 89 LEU A O 1
ATOM 670 N N . VAL A 1 90 ? 1.678 8.295 4.371 1.00 95.75 90 VAL A N 1
ATOM 671 C CA . VAL A 1 90 ? 2.740 7.284 4.414 1.00 95.75 90 VAL A CA 1
ATOM 672 C C . VAL A 1 90 ? 3.421 7.340 5.778 1.00 95.75 90 VAL A C 1
ATOM 674 O O . VAL A 1 90 ? 3.933 8.386 6.178 1.00 95.75 90 VAL A O 1
ATOM 677 N N . LEU A 1 91 ? 3.427 6.224 6.502 1.00 95.06 91 LEU A N 1
ATOM 678 C CA . LEU A 1 91 ? 4.138 6.104 7.770 1.00 95.06 91 LEU A CA 1
ATOM 679 C C . LEU A 1 91 ? 5.599 5.702 7.520 1.00 95.06 91 LEU A C 1
ATOM 681 O O . LEU A 1 91 ? 5.874 4.971 6.565 1.00 95.06 91 LEU A O 1
ATOM 685 N N . PRO A 1 92 ? 6.547 6.114 8.382 1.00 94.88 92 PRO A N 1
ATOM 686 C CA . PRO A 1 92 ? 7.954 5.722 8.289 1.00 94.88 92 PRO A CA 1
ATOM 687 C C . PRO A 1 92 ? 8.161 4.277 8.787 1.00 94.88 92 PRO A C 1
ATOM 689 O O . PRO A 1 92 ? 8.931 4.024 9.709 1.00 94.88 92 PRO A O 1
ATOM 692 N N . ILE A 1 93 ? 7.418 3.333 8.208 1.00 95.12 93 ILE A N 1
ATOM 693 C CA . ILE A 1 93 ? 7.465 1.900 8.497 1.00 95.12 93 ILE A CA 1
ATOM 694 C C . ILE A 1 93 ? 7.576 1.162 7.166 1.00 95.12 93 ILE A C 1
ATOM 696 O O . ILE A 1 93 ? 6.770 1.374 6.259 1.00 95.12 93 ILE A O 1
ATOM 700 N N . GLY A 1 94 ? 8.550 0.260 7.086 1.00 96.69 94 GLY A N 1
ATOM 701 C CA . GLY A 1 94 ? 8.854 -0.511 5.888 1.00 96.69 94 GLY A CA 1
ATOM 702 C C . GLY A 1 94 ? 10.181 -0.109 5.253 1.00 96.69 94 GLY A C 1
ATOM 703 O O . GLY A 1 94 ? 10.861 0.818 5.688 1.00 96.69 94 GLY A O 1
ATOM 704 N N . THR A 1 95 ? 10.572 -0.871 4.241 1.00 97.06 95 THR A N 1
ATOM 705 C CA . THR A 1 95 ? 11.870 -0.748 3.566 1.00 97.06 95 THR A CA 1
ATOM 706 C C . THR A 1 95 ? 11.848 0.231 2.399 1.00 97.06 95 THR A C 1
ATOM 708 O O . THR A 1 95 ? 12.904 0.697 1.967 1.00 97.06 95 THR A O 1
ATOM 711 N N . LEU A 1 96 ? 10.665 0.553 1.869 1.00 95.94 96 LEU A N 1
ATOM 712 C CA . LEU A 1 96 ? 10.538 1.457 0.741 1.00 95.94 96 LEU A CA 1
ATOM 713 C C . LEU A 1 96 ? 10.638 2.916 1.226 1.00 95.94 96 LEU A C 1
ATOM 715 O O . LEU A 1 96 ? 9.867 3.321 2.098 1.00 95.94 96 LEU A O 1
ATOM 719 N N . PRO A 1 97 ? 11.542 3.739 0.663 1.00 94.25 97 PRO A N 1
ATOM 720 C CA . PRO A 1 97 ? 11.616 5.153 1.012 1.00 94.25 97 PRO A CA 1
ATOM 721 C C . PRO A 1 97 ? 10.301 5.871 0.695 1.00 94.25 97 PRO A C 1
ATOM 723 O O . PRO A 1 97 ? 9.694 5.604 -0.342 1.00 94.25 97 PRO A O 1
ATOM 726 N N . ALA A 1 98 ? 9.915 6.854 1.514 1.00 91.25 98 ALA A N 1
ATOM 727 C CA . ALA A 1 98 ? 8.688 7.629 1.299 1.00 91.25 98 ALA A CA 1
ATOM 728 C C . ALA A 1 98 ? 8.627 8.285 -0.096 1.00 91.25 98 ALA A C 1
ATOM 730 O O . ALA A 1 98 ? 7.564 8.341 -0.700 1.00 91.25 98 ALA A O 1
ATOM 731 N N . ALA A 1 99 ? 9.771 8.689 -0.664 1.00 92.12 99 ALA A N 1
ATOM 732 C CA . ALA A 1 99 ? 9.858 9.235 -2.024 1.00 92.12 99 ALA A CA 1
ATOM 733 C C . ALA A 1 99 ? 9.444 8.243 -3.133 1.00 92.12 99 ALA A C 1
ATOM 735 O O . ALA A 1 99 ? 9.175 8.656 -4.257 1.00 92.12 99 ALA A O 1
ATOM 736 N N . ARG A 1 100 ? 9.396 6.938 -2.834 1.00 94.69 100 ARG A N 1
ATOM 737 C CA . ARG A 1 100 ? 8.925 5.885 -3.747 1.00 94.69 100 ARG A CA 1
ATOM 738 C C . ARG A 1 100 ? 7.497 5.427 -3.426 1.00 94.69 100 ARG A C 1
ATOM 740 O O . ARG A 1 100 ? 7.027 4.455 -4.012 1.00 94.69 100 ARG A O 1
ATOM 747 N N . VAL A 1 101 ? 6.800 6.123 -2.527 1.00 96.00 101 VAL A N 1
ATOM 748 C CA . VAL A 1 101 ? 5.377 5.925 -2.240 1.00 96.00 101 VAL A CA 1
ATOM 749 C C . VAL A 1 101 ? 4.631 7.191 -2.648 1.00 96.00 101 VAL A C 1
ATOM 751 O O . VAL A 1 101 ? 4.699 8.211 -1.969 1.00 96.00 101 VAL A O 1
ATOM 754 N N . ALA A 1 102 ? 3.935 7.144 -3.780 1.00 94.44 102 ALA A N 1
ATOM 755 C CA . ALA A 1 102 ? 3.181 8.286 -4.283 1.00 94.44 102 ALA A CA 1
ATOM 756 C C . ALA A 1 102 ? 1.718 8.184 -3.855 1.00 94.44 102 ALA A C 1
ATOM 758 O O . ALA A 1 102 ? 1.038 7.229 -4.218 1.00 94.44 102 ALA A O 1
ATOM 759 N N . VAL A 1 103 ? 1.223 9.184 -3.128 1.00 94.38 103 VAL A N 1
ATOM 760 C CA . VAL A 1 103 ? -0.208 9.339 -2.842 1.00 94.38 103 VAL A CA 1
ATOM 761 C C . VAL A 1 103 ? -0.788 10.323 -3.849 1.00 94.38 103 VAL A C 1
ATOM 763 O O . VAL A 1 103 ? -0.334 11.460 -3.941 1.00 94.38 103 VAL A O 1
ATOM 766 N N . VAL A 1 104 ? -1.759 9.875 -4.640 1.00 93.69 104 VAL A N 1
ATOM 767 C CA . VAL A 1 104 ? -2.308 10.638 -5.767 1.00 93.69 104 VAL A CA 1
ATOM 768 C C . VAL A 1 104 ? -3.833 10.610 -5.764 1.00 93.69 104 VAL A C 1
ATOM 770 O O . VAL A 1 104 ? -4.450 9.652 -5.301 1.00 93.69 104 VAL A O 1
ATOM 773 N N . GLY A 1 105 ? -4.467 11.652 -6.305 1.00 91.69 105 GLY A N 1
ATOM 774 C CA . GLY A 1 105 ? -5.920 11.673 -6.496 1.00 91.69 105 GLY A CA 1
ATOM 775 C C . GLY A 1 105 ? -6.372 10.732 -7.618 1.00 91.69 105 GLY A C 1
ATOM 776 O O . GLY A 1 105 ? -5.632 10.496 -8.579 1.00 91.69 105 GLY A O 1
ATOM 777 N N . ARG A 1 106 ? -7.613 10.235 -7.534 1.00 88.44 106 ARG A N 1
ATOM 778 C CA . ARG A 1 106 ? -8.198 9.289 -8.511 1.00 88.44 106 ARG A CA 1
ATOM 779 C C . ARG A 1 106 ? -8.131 9.771 -9.966 1.00 88.44 106 ARG A C 1
ATOM 781 O O . ARG A 1 106 ? -7.952 8.963 -10.870 1.00 88.44 106 ARG A O 1
ATOM 788 N N . SER A 1 107 ? -8.297 11.069 -10.193 1.00 87.94 107 SER A N 1
ATOM 789 C CA . SER A 1 107 ? -8.322 11.698 -11.519 1.00 87.94 107 SER A CA 1
ATOM 790 C C . SER A 1 107 ? -6.932 12.051 -12.065 1.00 87.94 107 SER A C 1
ATOM 792 O O . SER A 1 107 ? -6.828 12.522 -13.196 1.00 87.94 107 SER A O 1
ATOM 794 N N . SER A 1 108 ? -5.862 11.829 -11.294 1.00 89.50 108 SER A N 1
ATOM 795 C CA . SER A 1 108 ? -4.506 12.185 -11.717 1.00 89.50 108 SER A CA 1
ATOM 796 C C . SER A 1 108 ? -4.005 11.310 -12.880 1.00 89.50 108 SER A C 1
ATOM 798 O O . SER A 1 108 ? -4.358 10.127 -12.969 1.00 89.50 108 SER A O 1
ATOM 800 N N . PRO A 1 109 ? -3.129 11.836 -13.757 1.00 88.12 109 PRO A N 1
ATOM 801 C CA . PRO A 1 109 ? -2.463 11.035 -14.782 1.00 88.12 109 PRO A CA 1
ATOM 802 C C . PRO A 1 109 ? -1.707 9.837 -14.197 1.00 88.12 109 PRO A C 1
ATOM 804 O O . PRO A 1 109 ? -1.826 8.738 -14.729 1.00 88.12 109 PRO A O 1
ATOM 807 N N . ALA A 1 110 ? -1.036 10.023 -13.056 1.00 87.81 110 ALA A N 1
ATOM 808 C CA . ALA A 1 110 ? -0.315 8.963 -12.352 1.00 87.81 110 ALA A CA 1
ATOM 809 C C . ALA A 1 110 ? -1.231 7.797 -11.931 1.00 87.81 110 ALA A C 1
ATOM 811 O O . ALA A 1 110 ? -0.862 6.634 -12.080 1.00 87.81 110 ALA A O 1
ATOM 812 N N . ALA A 1 111 ? -2.452 8.084 -11.459 1.00 88.81 111 ALA A N 1
ATOM 813 C CA . ALA A 1 111 ? -3.428 7.045 -11.122 1.00 88.81 111 ALA A CA 1
ATOM 814 C C . ALA A 1 111 ? -3.845 6.223 -12.353 1.00 88.81 111 ALA A C 1
ATOM 816 O O . ALA A 1 111 ? -3.961 4.996 -12.281 1.00 88.81 111 ALA A O 1
ATOM 817 N N . ARG A 1 112 ? -4.048 6.893 -13.495 1.00 87.62 112 ARG A N 1
ATOM 818 C CA . ARG A 1 112 ? -4.415 6.250 -14.766 1.00 87.62 112 ARG A CA 1
ATOM 819 C C . ARG A 1 112 ? -3.277 5.398 -15.317 1.00 87.62 112 ARG A C 1
ATOM 821 O O . ARG A 1 112 ? -3.525 4.286 -15.761 1.00 87.62 112 ARG A O 1
ATOM 828 N N . GLU A 1 113 ? -2.048 5.898 -15.273 1.00 87.31 113 GLU A N 1
ATOM 829 C CA . GLU A 1 113 ? -0.864 5.175 -15.742 1.00 87.31 113 GLU A CA 1
ATOM 830 C C . GLU A 1 113 ? -0.611 3.909 -14.915 1.00 87.31 113 GLU A C 1
ATOM 832 O O . GLU A 1 113 ? -0.488 2.820 -15.476 1.00 87.31 113 GLU A O 1
ATOM 837 N N . ALA A 1 114 ? -0.638 4.030 -13.583 1.00 86.50 114 ALA A N 1
ATOM 838 C CA . ALA A 1 114 ? -0.416 2.902 -12.682 1.00 86.50 114 ALA A CA 1
ATOM 839 C C . ALA A 1 114 ? -1.445 1.777 -12.901 1.00 86.50 114 ALA A C 1
ATOM 841 O O . ALA A 1 114 ? -1.083 0.602 -12.963 1.00 86.50 114 ALA A O 1
ATOM 842 N N . THR A 1 115 ? -2.725 2.128 -13.064 1.00 85.62 115 THR A N 1
ATOM 843 C CA . THR A 1 115 ? -3.811 1.155 -13.286 1.00 85.62 115 THR A CA 1
ATOM 844 C C . THR A 1 115 ? -3.855 0.609 -14.716 1.00 85.62 115 THR A C 1
ATOM 846 O O . THR A 1 115 ? -4.155 -0.572 -14.905 1.00 85.62 115 THR A O 1
ATOM 849 N N . ALA A 1 116 ? -3.505 1.409 -15.728 1.00 81.50 116 ALA A N 1
ATOM 850 C CA . ALA A 1 116 ? -3.377 0.941 -17.110 1.00 81.50 116 ALA A CA 1
ATOM 851 C C . ALA A 1 116 ? -2.263 -0.109 -17.246 1.00 81.50 116 ALA A C 1
ATOM 853 O O . ALA A 1 116 ? -2.479 -1.151 -17.860 1.00 81.50 116 ALA A O 1
ATOM 854 N N . GLY A 1 117 ? -1.113 0.114 -16.598 1.00 72.50 117 GLY A N 1
ATOM 855 C CA . GLY A 1 117 ? -0.026 -0.869 -16.554 1.00 72.50 117 GLY A CA 1
ATOM 856 C C . GLY A 1 117 ? -0.405 -2.185 -15.865 1.00 72.50 117 GLY A C 1
ATOM 857 O O . GLY A 1 117 ? 0.241 -3.199 -16.101 1.00 72.50 117 GLY A O 1
ATOM 858 N N . ALA A 1 118 ? -1.442 -2.185 -15.018 1.00 71.06 118 ALA A N 1
ATOM 859 C CA . ALA A 1 118 ? -1.932 -3.387 -14.342 1.00 71.06 118 ALA A CA 1
ATOM 860 C C . ALA A 1 118 ? -2.979 -4.173 -15.154 1.00 71.06 118 ALA A C 1
ATOM 862 O O . ALA A 1 118 ? -3.266 -5.321 -14.827 1.00 71.06 118 ALA A O 1
ATOM 863 N N . THR A 1 119 ? -3.577 -3.565 -16.186 1.00 55.06 119 THR A N 1
ATOM 864 C CA . THR A 1 119 ? -4.675 -4.155 -16.982 1.00 55.06 119 THR A CA 1
ATOM 865 C C . THR A 1 119 ? -4.276 -4.513 -18.414 1.00 55.06 119 THR A C 1
ATOM 867 O O . THR A 1 119 ? -4.962 -5.300 -19.062 1.00 55.06 119 THR A O 1
ATOM 870 N N . ALA A 1 120 ? -3.161 -3.984 -18.913 1.00 49.78 120 ALA A N 1
ATOM 871 C CA . ALA A 1 120 ? -2.630 -4.275 -20.237 1.00 49.78 120 ALA A CA 1
ATOM 872 C C . ALA A 1 120 ? -1.101 -4.159 -20.230 1.00 49.78 120 ALA A C 1
ATOM 874 O O . ALA A 1 120 ? -0.534 -3.513 -19.352 1.00 49.78 120 ALA A O 1
ATOM 875 N N . ALA A 1 121 ? -0.452 -4.732 -21.249 1.00 43.47 121 ALA A N 1
ATOM 876 C CA . ALA A 1 121 ? 0.941 -4.478 -21.626 1.00 43.47 121 ALA A CA 1
ATOM 877 C C . ALA A 1 121 ? 1.142 -2.997 -22.017 1.00 43.47 121 ALA A C 1
ATOM 879 O O . ALA A 1 121 ? 1.354 -2.658 -23.180 1.00 43.47 121 ALA A O 1
ATOM 880 N N . GLY A 1 122 ? 0.961 -2.093 -21.055 1.00 44.25 122 GLY A N 1
ATOM 881 C CA . GLY A 1 122 ? 1.167 -0.667 -21.217 1.00 44.25 122 GLY A CA 1
ATOM 882 C C . GLY A 1 122 ? 2.627 -0.377 -21.536 1.00 44.25 122 GLY A C 1
ATOM 883 O O . GLY A 1 122 ? 3.522 -1.156 -21.227 1.00 44.25 122 GLY A O 1
ATOM 884 N N . SER A 1 123 ? 2.875 0.786 -22.125 1.00 50.16 123 SER A N 1
ATOM 885 C CA . SER A 1 123 ? 4.196 1.301 -22.507 1.00 50.16 123 SER A CA 1
ATOM 886 C C . SER A 1 123 ? 5.184 1.493 -21.347 1.00 50.16 123 SER A C 1
ATOM 888 O O . SER A 1 123 ? 6.293 1.975 -21.575 1.00 50.16 123 SER A O 1
ATOM 890 N N . CYS A 1 124 ? 4.811 1.140 -20.114 1.00 53.03 124 CYS A N 1
ATOM 891 C CA . CYS A 1 124 ? 5.776 1.021 -19.040 1.00 53.03 124 CYS A CA 1
ATOM 892 C C . CYS A 1 124 ? 6.506 -0.321 -19.201 1.00 53.03 124 CYS A C 1
ATOM 894 O O . CYS A 1 124 ? 5.853 -1.360 -19.142 1.00 53.03 124 CYS A O 1
ATOM 896 N N . PRO A 1 125 ? 7.847 -0.359 -19.315 1.00 56.59 125 PRO A N 1
ATOM 897 C CA . PRO A 1 125 ? 8.618 -1.610 -19.259 1.00 56.59 125 PRO A CA 1
ATOM 898 C C . PRO A 1 125 ? 8.580 -2.264 -17.860 1.00 56.59 125 PRO A C 1
ATOM 900 O O . PRO A 1 125 ? 9.404 -3.117 -17.537 1.00 56.59 125 PRO A O 1
ATOM 903 N N . CYS A 1 126 ? 7.659 -1.813 -17.012 1.00 64.75 126 CYS A N 1
ATOM 904 C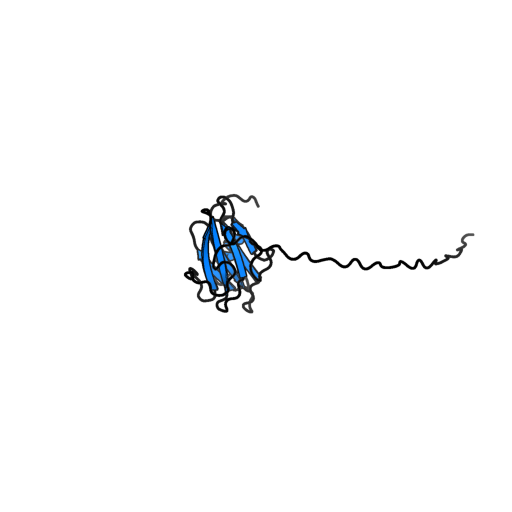 CA . CYS A 1 126 ? 7.491 -2.151 -15.624 1.00 64.75 126 CYS A CA 1
ATOM 905 C C . CYS A 1 126 ? 6.223 -3.008 -15.464 1.00 64.75 126 CYS A C 1
ATOM 907 O O . CYS A 1 126 ? 5.178 -2.702 -16.038 1.00 64.75 126 CYS A O 1
ATOM 909 N N . GLY A 1 127 ? 6.301 -4.086 -14.686 1.00 80.56 127 GLY A N 1
ATOM 910 C CA . GLY A 1 127 ? 5.115 -4.789 -14.207 1.00 80.56 127 GLY A CA 1
ATOM 911 C C . GLY A 1 127 ? 4.345 -3.903 -13.228 1.00 80.56 127 GLY A C 1
ATOM 912 O O . GLY A 1 127 ? 4.941 -3.268 -12.362 1.00 80.56 127 GLY A O 1
ATOM 913 N N . SER A 1 128 ? 3.023 -3.837 -13.350 1.00 88.31 128 SER A N 1
ATOM 914 C CA . SER A 1 128 ? 2.171 -3.149 -12.381 1.00 88.31 128 SER A CA 1
ATOM 915 C C . SER A 1 128 ? 1.097 -4.103 -11.885 1.00 88.31 128 SER A C 1
ATOM 917 O O . SER A 1 128 ? 0.538 -4.882 -12.655 1.00 88.31 128 SER A O 1
ATOM 919 N N . GLN A 1 129 ? 0.830 -4.074 -10.584 1.00 92.94 129 GLN A N 1
ATOM 920 C CA . GLN A 1 129 ? -0.142 -4.954 -9.952 1.00 92.94 129 GLN A CA 1
ATOM 921 C C . GLN A 1 129 ? -1.011 -4.171 -8.984 1.00 92.94 129 GLN A C 1
ATOM 923 O O . GLN A 1 129 ? -0.512 -3.534 -8.054 1.00 92.94 129 GLN A O 1
ATOM 928 N N . VAL A 1 130 ? -2.328 -4.258 -9.162 1.00 95.75 130 VAL A N 1
ATOM 929 C CA . VAL A 1 130 ? -3.272 -3.798 -8.143 1.00 95.75 130 VAL A CA 1
ATOM 930 C C . VAL A 1 130 ? -3.226 -4.799 -6.995 1.00 95.75 130 VAL A C 1
ATOM 932 O O . VAL A 1 130 ? -3.698 -5.925 -7.123 1.00 95.75 130 VAL A O 1
ATOM 935 N N . VAL A 1 131 ? -2.638 -4.395 -5.871 1.00 97.56 131 VAL A N 1
ATOM 936 C CA . VAL A 1 131 ? -2.510 -5.258 -4.687 1.00 97.56 131 VAL A CA 1
ATOM 937 C C . VAL A 1 131 ? -3.664 -5.066 -3.718 1.00 97.56 131 VAL A C 1
ATOM 939 O O . VAL A 1 131 ? -3.935 -5.942 -2.913 1.00 97.56 131 VAL A O 1
ATOM 942 N N . TYR A 1 132 ? -4.373 -3.943 -3.784 1.00 98.06 132 TYR A N 1
ATOM 943 C CA . TYR A 1 132 ? -5.549 -3.695 -2.958 1.00 98.06 132 TYR A CA 1
ATOM 944 C C . TYR A 1 132 ? -6.501 -2.743 -3.668 1.00 98.06 132 TYR A C 1
ATOM 946 O O . TYR A 1 132 ? -6.068 -1.721 -4.200 1.00 98.06 132 TYR A O 1
ATOM 954 N N . ASP A 1 133 ? -7.796 -3.047 -3.617 1.00 96.38 133 ASP A N 1
ATOM 955 C CA . ASP A 1 133 ? -8.849 -2.143 -4.062 1.00 96.38 133 ASP A CA 1
ATOM 956 C C . ASP A 1 133 ? -9.960 -2.059 -3.011 1.00 96.38 133 ASP A C 1
ATOM 958 O O . ASP A 1 133 ? -10.771 -2.969 -2.856 1.00 96.38 133 ASP A O 1
ATOM 962 N N . GLY A 1 134 ? -9.963 -0.966 -2.247 1.00 94.69 134 GLY A N 1
ATOM 963 C CA . GLY A 1 134 ? -10.933 -0.709 -1.185 1.00 94.69 134 GLY A CA 1
ATOM 964 C C . GLY A 1 134 ? -11.825 0.499 -1.470 1.00 94.69 134 GLY A C 1
ATOM 965 O O . GLY A 1 134 ? -11.700 1.136 -2.519 1.00 94.69 134 GLY A O 1
ATOM 966 N N . PRO A 1 135 ? -12.714 0.869 -0.534 1.00 91.31 135 PRO A N 1
ATOM 967 C CA . PRO A 1 135 ? -13.570 2.049 -0.687 1.00 91.31 135 PRO A CA 1
ATOM 968 C C . PRO A 1 135 ? -12.767 3.361 -0.716 1.00 91.31 135 PRO A C 1
ATOM 970 O O . PRO A 1 135 ? -13.082 4.27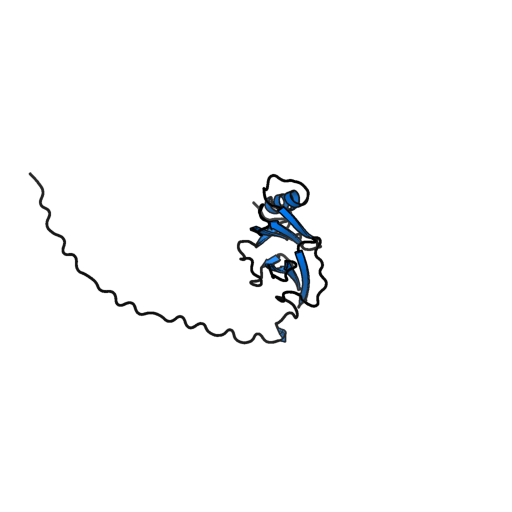1 -1.483 1.00 91.31 135 PRO A O 1
ATOM 973 N N . ASP A 1 136 ? -11.687 3.419 0.066 1.00 91.94 136 ASP A N 1
ATOM 974 C CA . ASP A 1 136 ? -10.955 4.653 0.366 1.00 91.94 136 ASP A CA 1
ATOM 975 C C . ASP A 1 136 ? -9.674 4.830 -0.455 1.00 91.94 136 ASP A C 1
ATOM 977 O O . ASP A 1 136 ? -9.228 5.957 -0.688 1.00 91.94 136 ASP A O 1
ATOM 981 N N . ALA A 1 137 ? -9.097 3.728 -0.932 1.00 95.19 137 ALA A N 1
ATOM 982 C CA . ALA A 1 137 ? -7.884 3.743 -1.732 1.00 95.19 137 ALA A CA 1
ATOM 983 C C . ALA A 1 137 ? -7.788 2.520 -2.651 1.00 95.19 137 ALA A C 1
ATOM 985 O O . ALA A 1 137 ? -8.309 1.448 -2.332 1.00 95.19 137 ALA A O 1
ATOM 986 N N . THR A 1 138 ? -7.069 2.687 -3.757 1.00 96.69 138 THR A N 1
ATOM 987 C CA . THR A 1 138 ? -6.467 1.588 -4.527 1.00 96.69 138 THR A CA 1
ATOM 988 C C . THR A 1 138 ? -4.958 1.648 -4.317 1.00 96.69 138 THR A C 1
ATOM 990 O O . THR A 1 138 ? -4.385 2.735 -4.348 1.00 96.69 138 THR A O 1
ATOM 993 N N . ILE A 1 139 ? -4.306 0.507 -4.108 1.00 97.69 139 ILE A N 1
ATOM 994 C CA . ILE A 1 139 ? -2.846 0.424 -4.012 1.00 97.69 139 ILE A CA 1
ATOM 995 C C . ILE A 1 139 ? -2.333 -0.379 -5.197 1.00 97.69 139 ILE A C 1
ATOM 997 O O . ILE A 1 139 ? -2.775 -1.503 -5.442 1.00 97.69 139 ILE A O 1
ATOM 1001 N N . VAL A 1 140 ? -1.375 0.209 -5.902 1.00 96.69 140 VAL A N 1
ATOM 1002 C CA . VAL A 1 140 ? -0.701 -0.388 -7.046 1.00 96.69 140 VAL A CA 1
ATOM 1003 C C . VAL A 1 140 ? 0.785 -0.495 -6.736 1.00 96.69 140 VAL A C 1
ATOM 1005 O O . VAL A 1 140 ? 1.412 0.493 -6.355 1.00 96.69 140 VAL A O 1
ATOM 1008 N N . VAL A 1 141 ? 1.357 -1.684 -6.890 1.00 96.19 141 VAL A N 1
ATOM 1009 C CA . VAL A 1 141 ? 2.805 -1.886 -6.807 1.00 96.19 141 VAL A CA 1
ATOM 1010 C C . VAL A 1 141 ? 3.366 -1.912 -8.219 1.00 96.19 141 VAL A C 1
ATOM 1012 O O . VAL A 1 141 ? 2.888 -2.664 -9.064 1.00 96.19 141 VAL A O 1
ATOM 1015 N N . VAL A 1 142 ? 4.376 -1.082 -8.460 1.00 93.50 142 VAL A N 1
ATOM 1016 C CA . VAL A 1 142 ? 5.049 -0.932 -9.748 1.00 93.50 142 VAL A CA 1
ATOM 1017 C C . VAL A 1 142 ? 6.465 -1.486 -9.629 1.00 93.50 142 VAL A C 1
ATOM 1019 O O . VAL A 1 142 ? 7.235 -1.085 -8.749 1.00 93.50 142 VAL A O 1
ATOM 1022 N N . THR A 1 143 ? 6.820 -2.403 -10.521 1.00 91.69 143 THR A N 1
ATOM 1023 C CA . THR A 1 143 ? 8.106 -3.102 -10.562 1.00 91.69 143 THR A CA 1
ATOM 1024 C C . THR A 1 143 ? 8.791 -2.920 -11.903 1.00 91.69 143 THR A C 1
ATOM 1026 O O . THR A 1 143 ? 8.114 -3.012 -12.910 1.00 91.69 143 THR A O 1
ATOM 1029 N N . ASP A 1 144 ? 10.107 -2.749 -11.965 1.00 88.12 144 ASP A N 1
ATOM 1030 C CA . ASP A 1 144 ? 10.838 -2.750 -13.240 1.00 88.12 144 ASP A CA 1
ATOM 1031 C C . ASP A 1 144 ? 10.797 -4.119 -13.961 1.00 88.12 144 ASP A C 1
ATOM 1033 O O . ASP A 1 144 ? 10.187 -5.085 -13.493 1.00 88.12 144 ASP A O 1
ATOM 1037 N N . SER A 1 145 ? 11.483 -4.222 -15.101 1.00 83.44 145 SER A N 1
ATOM 1038 C CA . SER A 1 145 ? 11.594 -5.460 -15.885 1.00 83.44 145 SER A CA 1
ATOM 1039 C C . SER A 1 145 ? 12.282 -6.618 -15.147 1.00 83.44 145 SER A C 1
ATOM 1041 O O . SER A 1 145 ? 12.200 -7.757 -15.597 1.00 83.44 145 SER A O 1
ATOM 1043 N N . ASN A 1 146 ? 12.970 -6.345 -14.035 1.00 85.50 146 ASN A N 1
ATOM 1044 C CA . ASN A 1 146 ? 13.645 -7.336 -13.197 1.00 85.50 146 ASN A CA 1
ATOM 1045 C C . ASN A 1 146 ? 12.801 -7.730 -11.971 1.00 85.50 146 ASN A C 1
ATOM 1047 O O . ASN A 1 146 ? 13.285 -8.454 -11.101 1.00 85.50 146 ASN A O 1
ATOM 1051 N N . GLY A 1 147 ? 11.568 -7.223 -11.853 1.00 83.50 147 GLY A N 1
ATOM 1052 C CA . GLY A 1 147 ? 10.707 -7.445 -10.690 1.00 83.50 147 GLY A CA 1
ATOM 1053 C C . GLY A 1 147 ? 11.101 -6.626 -9.452 1.00 83.50 147 GLY A C 1
ATOM 1054 O O . GLY A 1 147 ? 10.595 -6.870 -8.351 1.00 83.50 147 GLY A O 1
ATOM 1055 N N . GLN A 1 148 ? 11.996 -5.641 -9.589 1.00 89.81 148 GLN A N 1
ATOM 1056 C CA . GLN A 1 148 ? 12.358 -4.744 -8.493 1.00 89.81 148 GLN A CA 1
ATOM 1057 C C . GLN A 1 148 ? 11.288 -3.679 -8.310 1.00 89.81 148 GLN A C 1
ATOM 1059 O O . GLN A 1 148 ? 10.891 -3.028 -9.268 1.00 89.81 148 GLN A O 1
ATOM 1064 N N . ILE A 1 149 ? 10.844 -3.446 -7.073 1.00 92.81 149 ILE A N 1
ATOM 1065 C CA . ILE A 1 149 ? 9.805 -2.444 -6.796 1.00 92.81 149 ILE A CA 1
ATOM 1066 C C . ILE A 1 149 ? 10.393 -1.055 -6.973 1.00 92.81 149 ILE A C 1
ATOM 1068 O O . ILE A 1 149 ? 11.210 -0.603 -6.163 1.00 92.81 149 ILE A O 1
ATOM 1072 N N . VAL A 1 150 ? 9.930 -0.361 -8.002 1.00 92.00 150 VAL A N 1
ATOM 1073 C CA . VAL A 1 150 ? 10.307 1.023 -8.271 1.00 92.00 150 VAL A CA 1
ATOM 1074 C C . VAL A 1 150 ? 9.366 1.987 -7.567 1.00 92.00 150 VAL A C 1
ATOM 1076 O O . VAL A 1 150 ? 9.827 3.025 -7.104 1.00 92.00 150 VAL A O 1
ATOM 1079 N N . GLN A 1 151 ? 8.090 1.636 -7.388 1.00 94.50 151 GLN A N 1
ATOM 1080 C CA . GLN A 1 151 ? 7.129 2.533 -6.751 1.00 94.50 151 GLN A CA 1
ATOM 1081 C C . GLN A 1 151 ? 5.936 1.790 -6.148 1.00 94.50 151 GLN A C 1
ATOM 1083 O O . GLN A 1 151 ? 5.527 0.738 -6.632 1.00 94.50 151 GLN A O 1
ATOM 1088 N N . VAL A 1 152 ? 5.339 2.378 -5.115 1.00 96.25 152 VAL A N 1
ATOM 1089 C CA . VAL A 1 152 ? 3.975 2.066 -4.676 1.00 96.25 152 VAL A CA 1
ATOM 1090 C C . VAL A 1 152 ? 3.118 3.298 -4.928 1.00 96.25 152 VAL A C 1
ATOM 1092 O O . VAL A 1 152 ? 3.425 4.382 -4.434 1.00 96.25 152 VAL A O 1
ATOM 1095 N N . VAL A 1 153 ? 2.053 3.148 -5.708 1.00 96.06 153 VAL A N 1
ATOM 1096 C CA . VAL A 1 153 ? 1.102 4.219 -6.010 1.00 96.06 153 VAL A CA 1
ATOM 1097 C C . VAL A 1 153 ? -0.170 3.981 -5.210 1.00 96.06 153 VAL A C 1
ATOM 1099 O O . VAL A 1 153 ? -0.824 2.947 -5.334 1.00 96.06 153 VAL A O 1
ATOM 1102 N N . VAL A 1 154 ? -0.523 4.955 -4.384 1.00 96.25 154 VAL A N 1
ATOM 1103 C CA . VAL A 1 154 ? -1.721 4.972 -3.551 1.00 96.25 154 VAL A CA 1
ATOM 1104 C C . VAL A 1 154 ? -2.695 5.951 -4.172 1.00 96.25 154 VAL A C 1
ATOM 1106 O O . VAL A 1 154 ? -2.530 7.167 -4.091 1.00 96.25 154 VAL A O 1
ATOM 1109 N N . ILE A 1 155 ? -3.723 5.415 -4.811 1.00 95.12 155 ILE A N 1
ATOM 1110 C CA . ILE A 1 155 ? -4.769 6.205 -5.441 1.00 95.12 155 ILE A CA 1
ATOM 1111 C C . ILE A 1 155 ? -5.827 6.481 -4.382 1.00 95.12 155 ILE A C 1
ATOM 1113 O O . ILE A 1 155 ? -6.642 5.616 -4.056 1.00 95.12 155 ILE A O 1
ATOM 1117 N N . ASN A 1 156 ? -5.815 7.692 -3.841 1.00 92.62 156 ASN A N 1
ATOM 1118 C CA . ASN A 1 156 ? -6.802 8.156 -2.885 1.00 92.62 156 ASN A CA 1
ATOM 1119 C C . ASN A 1 156 ? -8.151 8.371 -3.592 1.00 92.62 156 ASN A C 1
ATOM 1121 O O . ASN A 1 156 ? -8.298 9.204 -4.491 1.00 92.62 156 ASN A O 1
ATOM 1125 N N . LYS A 1 157 ? -9.159 7.610 -3.160 1.00 90.56 157 LYS A N 1
ATOM 1126 C CA . LYS A 1 157 ? -10.519 7.629 -3.712 1.00 90.56 157 LYS A CA 1
ATOM 1127 C C . LYS A 1 157 ? -11.401 8.735 -3.125 1.00 90.56 157 LYS A C 1
ATOM 1129 O O . LYS A 1 157 ? -12.435 9.055 -3.721 1.00 90.56 157 LYS A O 1
ATOM 1134 N N . LYS A 1 158 ? -10.993 9.313 -1.991 1.00 84.06 158 LYS A N 1
ATOM 1135 C CA . LYS A 1 158 ? -11.652 10.443 -1.321 1.00 84.06 158 LYS A CA 1
ATOM 1136 C C . LYS A 1 158 ? -11.231 11.790 -1.915 1.00 84.06 158 LYS A C 1
ATOM 1138 O O . LYS A 1 158 ? -12.052 12.700 -1.960 1.00 84.06 158 LYS A O 1
ATOM 1143 N N . ASN A 1 159 ? -10.009 11.907 -2.445 1.00 69.31 159 ASN A N 1
ATOM 1144 C CA . ASN A 1 159 ? -9.549 13.108 -3.152 1.00 69.31 159 ASN A CA 1
ATOM 1145 C C . ASN A 1 159 ? -9.813 13.020 -4.664 1.00 69.31 159 ASN A C 1
ATOM 1147 O O . ASN A 1 159 ? -9.098 12.344 -5.407 1.00 69.31 159 ASN A O 1
ATOM 1151 N N . GLN A 1 160 ? -10.839 13.741 -5.130 1.00 58.84 160 GLN A N 1
ATOM 1152 C CA . GLN A 1 160 ? -11.173 13.864 -6.558 1.00 58.84 160 GLN A CA 1
ATOM 1153 C C . GLN A 1 160 ? -10.567 15.106 -7.242 1.00 58.84 160 GLN A C 1
ATOM 1155 O O . GLN A 1 160 ? -10.596 15.186 -8.467 1.00 58.84 160 GLN A O 1
ATOM 1160 N N . ASN A 1 161 ? -9.995 16.044 -6.474 1.00 48.59 161 ASN A N 1
ATOM 1161 C CA . ASN A 1 161 ? -9.486 17.332 -6.957 1.00 48.59 161 ASN A CA 1
ATOM 1162 C C . ASN A 1 161 ? -8.055 17.580 -6.455 1.00 48.59 161 ASN A C 1
ATOM 1164 O O . ASN A 1 161 ? -7.861 18.149 -5.385 1.00 48.59 161 ASN A O 1
ATOM 1168 N N . VAL A 1 162 ? -7.053 17.188 -7.240 1.00 50.38 162 VAL A N 1
ATOM 1169 C CA . VAL A 1 162 ? -5.726 17.819 -7.181 1.00 50.38 162 VAL A CA 1
ATOM 1170 C C . VAL A 1 162 ? -5.549 18.521 -8.528 1.00 50.38 162 VAL A C 1
ATOM 1172 O O . VAL A 1 162 ? -5.480 17.820 -9.542 1.00 50.38 162 VAL A O 1
ATOM 1175 N N . PRO A 1 163 ? -5.567 19.868 -8.585 1.00 39.28 163 PRO A N 1
ATOM 1176 C CA . PRO A 1 163 ? -5.195 20.591 -9.796 1.00 39.28 163 PRO A CA 1
ATOM 1177 C C . PRO A 1 163 ? -3.784 20.164 -10.212 1.00 39.28 163 PRO A C 1
ATOM 1179 O O . PRO A 1 163 ? -2.914 20.036 -9.350 1.00 39.28 163 PRO A O 1
ATOM 1182 N N . GLN A 1 164 ? -3.612 19.876 -11.504 1.00 45.03 164 GLN A N 1
ATOM 1183 C CA . GLN A 1 164 ? -2.316 19.572 -12.118 1.00 45.03 164 GLN A CA 1
ATOM 1184 C C . GLN A 1 164 ? -1.386 20.783 -12.061 1.00 45.03 164 GLN A C 1
ATOM 1186 O O . GLN A 1 164 ? -1.901 21.910 -12.246 1.00 45.03 164 GLN A O 1
#

Sequence (164 aa):
MFHRFAGLLVALLVCHGAALAQQSSPLAPVPADRTIRGLGESFPAARNISLSADFAVYRFTKDGLDYLQVNRLDGTVLTVLALATKDALVLPIGTLPAARVAVVGRSSPAAREATAGATAAGSCPCGSQVVYDGPDATIVVVTDSNGQIVQVVVINKKNQNVPQ

Organism: NCBI:txid76731